Protein AF-K2AW80-F1 (afdb_monomer)

Secondary structure (DSSP, 8-state):
-HHHHHHHHHHHHHHHHHHHHHHHHHHHHTGGG-TTHHHHHHHHHHHHHHHHHHHHHHHHHHHHHHHHHHHHHHHHHHHHHH-

Sequence (83 aa):
MFLVLIWIYTIIMAIVWGFFLVAKIHFYKFRDYSLYIAPVTKFMTIFLLLLTIFWYYQIYQYSTSSWDNNTTTIQDSAIKEIY

Foldseek 3Di:
DLVVVVVVLVVVLVVVVVVLVVVLVVLVVCCVVDVVSVVVSVVVVVVSVVVSVVVVVVSVVVVVVVVVVVVVVVVVVVVVVVD

Organism: NCBI:txid1234023

Structure (mmCIF, N/CA/C/O backbone):
data_AF-K2AW80-F1
#
_entry.id   AF-K2AW80-F1
#
loop_
_atom_site.group_PDB
_atom_site.id
_atom_site.type_symbol
_atom_site.label_atom_id
_atom_site.label_alt_id
_atom_site.label_comp_id
_atom_site.label_asym_id
_atom_site.label_entity_id
_atom_site.label_seq_id
_atom_site.pdbx_PDB_ins_code
_atom_site.Cartn_x
_atom_site.Cartn_y
_atom_site.Cartn_z
_atom_site.occupancy
_atom_site.B_iso_or_equiv
_atom_site.auth_seq_id
_atom_site.auth_comp_id
_atom_site.auth_asym_id
_atom_site.auth_atom_id
_atom_site.pdbx_PDB_model_num
ATOM 1 N N . MET A 1 1 ? 10.270 -2.583 -20.996 1.00 69.56 1 MET A N 1
ATOM 2 C CA . MET A 1 1 ? 9.728 -3.475 -19.938 1.00 69.56 1 MET A CA 1
ATOM 3 C C . MET A 1 1 ? 9.438 -2.735 -18.632 1.00 69.56 1 MET A C 1
ATOM 5 O O . MET A 1 1 ? 8.380 -2.965 -18.066 1.00 69.56 1 MET A O 1
ATOM 9 N N . PHE A 1 2 ? 10.291 -1.802 -18.194 1.00 76.19 2 PHE A N 1
ATOM 10 C CA . PHE A 1 2 ? 10.090 -1.002 -16.974 1.00 76.19 2 PHE A CA 1
ATOM 11 C C . PHE A 1 2 ? 8.726 -0.300 -16.85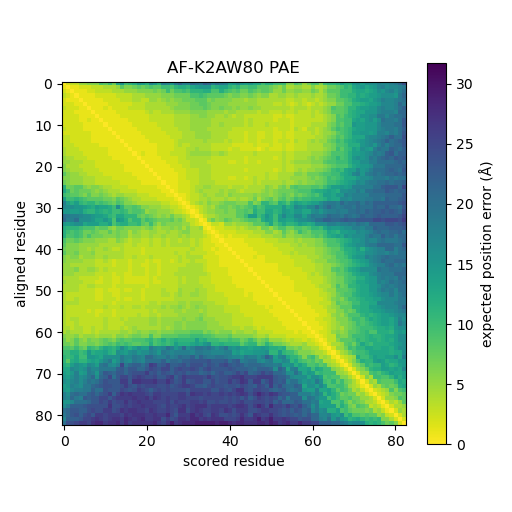2 1.00 76.19 2 PHE A C 1
ATOM 13 O O . PHE A 1 2 ? 8.028 -0.494 -15.863 1.00 76.19 2 PHE A O 1
ATOM 20 N N . LEU A 1 3 ? 8.309 0.459 -17.875 1.00 78.94 3 LEU A N 1
ATOM 21 C CA . LEU A 1 3 ? 7.026 1.175 -17.847 1.00 78.94 3 LEU A CA 1
ATOM 22 C C . LEU A 1 3 ? 5.836 0.222 -17.663 1.00 78.94 3 LEU A C 1
ATOM 24 O O . LEU A 1 3 ? 4.938 0.508 -16.880 1.00 78.94 3 LEU A O 1
ATOM 28 N N . VAL A 1 4 ? 5.856 -0.935 -18.329 1.00 85.38 4 VAL A N 1
ATOM 29 C CA . VAL A 1 4 ? 4.793 -1.948 -18.215 1.00 85.38 4 VAL A CA 1
ATOM 30 C C . VAL A 1 4 ? 4.722 -2.513 -16.792 1.00 85.38 4 VAL A C 1
ATOM 32 O O . VAL A 1 4 ? 3.630 -2.633 -16.242 1.00 85.38 4 VAL A O 1
ATOM 35 N N . LEU A 1 5 ? 5.874 -2.801 -16.174 1.00 83.81 5 LEU A N 1
ATOM 36 C CA . LEU A 1 5 ? 5.955 -3.281 -14.789 1.00 83.81 5 LEU A CA 1
ATOM 37 C C . LEU A 1 5 ? 5.452 -2.240 -13.783 1.00 83.81 5 LEU A C 1
ATOM 39 O O . LEU A 1 5 ? 4.732 -2.596 -12.855 1.00 83.81 5 LEU A O 1
ATOM 43 N N . ILE A 1 6 ? 5.770 -0.957 -13.986 1.00 89.00 6 ILE A N 1
ATOM 44 C CA . ILE A 1 6 ? 5.218 0.127 -13.164 1.00 89.00 6 ILE A CA 1
ATOM 45 C C . ILE A 1 6 ? 3.697 0.168 -13.279 1.00 89.00 6 ILE A C 1
ATOM 47 O O . ILE A 1 6 ? 3.021 0.132 -12.259 1.00 89.00 6 ILE A O 1
ATOM 51 N N . TRP A 1 7 ? 3.143 0.191 -14.494 1.00 89.00 7 TRP A N 1
ATOM 52 C CA . TRP A 1 7 ? 1.695 0.298 -14.688 1.00 89.00 7 TRP A CA 1
ATOM 53 C C . TRP A 1 7 ? 0.929 -0.889 -14.099 1.00 89.00 7 TRP A C 1
ATOM 55 O O . TRP A 1 7 ? -0.086 -0.683 -13.430 1.00 89.00 7 TRP A O 1
ATOM 65 N N . ILE A 1 8 ? 1.423 -2.118 -14.294 1.00 91.25 8 ILE A N 1
ATOM 66 C CA . ILE A 1 8 ? 0.782 -3.317 -13.737 1.00 91.25 8 ILE A CA 1
ATOM 67 C C . ILE A 1 8 ? 0.778 -3.267 -12.205 1.00 91.25 8 ILE A C 1
ATOM 69 O O . ILE A 1 8 ? -0.241 -3.541 -11.570 1.00 91.25 8 ILE A O 1
ATOM 73 N N . TYR A 1 9 ? 1.897 -2.847 -11.611 1.00 90.31 9 TYR A N 1
ATOM 74 C CA . TYR A 1 9 ? 2.041 -2.732 -10.169 1.00 90.31 9 TYR A CA 1
ATOM 75 C C . TYR A 1 9 ? 1.130 -1.638 -9.597 1.00 90.31 9 TYR A C 1
ATOM 77 O O . TYR A 1 9 ? 0.432 -1.876 -8.611 1.00 90.31 9 TYR A O 1
ATOM 85 N N . THR A 1 10 ? 1.051 -0.475 -10.251 1.00 92.62 10 THR A N 1
ATOM 86 C CA . THR A 1 10 ? 0.155 0.621 -9.858 1.00 92.62 10 THR A CA 1
ATOM 87 C C . THR A 1 10 ? -1.303 0.170 -9.812 1.00 92.62 10 THR A C 1
ATOM 89 O O . THR A 1 10 ? -2.003 0.480 -8.850 1.00 92.62 10 THR A O 1
ATOM 92 N N . ILE A 1 11 ? -1.765 -0.584 -10.816 1.00 94.94 11 ILE A N 1
ATOM 93 C CA . ILE A 1 11 ? -3.148 -1.085 -10.874 1.00 94.94 11 ILE A CA 1
ATOM 94 C C . ILE A 1 11 ? -3.422 -2.062 -9.727 1.00 94.94 11 ILE A C 1
ATOM 96 O O . ILE A 1 11 ? -4.429 -1.926 -9.032 1.00 94.94 11 ILE A O 1
ATOM 100 N N . ILE A 1 12 ? -2.516 -3.014 -9.488 1.00 93.94 12 ILE A N 1
ATOM 101 C CA . ILE A 1 12 ? -2.649 -3.978 -8.387 1.00 93.94 12 ILE A CA 1
ATOM 102 C C . ILE A 1 12 ? -2.699 -3.242 -7.046 1.00 93.94 12 ILE A C 1
ATOM 104 O O . ILE A 1 12 ? -3.590 -3.497 -6.235 1.00 93.94 12 ILE A O 1
ATOM 108 N N . MET A 1 13 ? -1.801 -2.280 -6.824 1.00 92.38 13 MET A N 1
ATOM 109 C CA . MET A 1 13 ? -1.795 -1.509 -5.583 1.00 92.38 13 MET A CA 1
ATOM 110 C C . MET A 1 13 ? -3.042 -0.646 -5.429 1.00 92.38 13 MET A C 1
ATOM 112 O O . MET A 1 13 ? -3.568 -0.566 -4.324 1.00 92.38 13 MET A O 1
ATOM 116 N N . ALA A 1 14 ? -3.570 -0.057 -6.503 1.00 93.94 14 ALA A N 1
ATOM 117 C CA . ALA A 1 14 ? -4.828 0.684 -6.450 1.00 93.94 14 ALA A CA 1
ATOM 118 C C . ALA A 1 14 ? -5.996 -0.208 -5.996 1.00 93.94 14 ALA A C 1
ATOM 120 O O . ALA A 1 14 ? -6.794 0.207 -5.156 1.00 93.94 14 ALA A O 1
ATOM 121 N N . ILE A 1 15 ? -6.060 -1.453 -6.482 1.00 95.88 15 ILE A N 1
ATOM 122 C CA . ILE A 1 15 ? -7.065 -2.437 -6.054 1.00 95.88 15 ILE A CA 1
ATOM 123 C C . ILE A 1 15 ? -6.887 -2.782 -4.570 1.00 95.88 15 ILE A C 1
ATOM 125 O O . ILE A 1 15 ? -7.855 -2.738 -3.812 1.00 95.88 15 ILE A O 1
ATOM 129 N N . VAL A 1 16 ? -5.658 -3.074 -4.131 1.00 94.38 16 VAL A N 1
ATOM 130 C CA . VAL A 1 16 ? -5.351 -3.388 -2.723 1.00 94.38 16 VAL A CA 1
ATOM 131 C C . VAL A 1 16 ? -5.720 -2.221 -1.802 1.00 94.38 16 VAL A C 1
ATOM 133 O O . VAL A 1 16 ? -6.372 -2.428 -0.778 1.00 94.38 16 VAL A O 1
ATOM 136 N N . TRP A 1 17 ? -5.376 -0.988 -2.180 1.00 94.81 17 TRP A N 1
ATOM 137 C CA . TRP A 1 17 ? -5.765 0.222 -1.454 1.00 94.81 17 TRP A CA 1
ATOM 138 C C . TRP A 1 17 ? -7.283 0.420 -1.429 1.00 94.81 17 TRP A C 1
ATOM 140 O O . TRP A 1 17 ? -7.829 0.782 -0.386 1.00 94.81 17 TRP A O 1
ATOM 150 N N . GLY A 1 18 ? -7.978 0.131 -2.531 1.00 94.25 18 GLY A N 1
ATOM 151 C CA . GLY A 1 18 ? -9.439 0.149 -2.601 1.00 94.25 18 GLY A CA 1
ATOM 152 C C . GLY A 1 18 ? -10.076 -0.822 -1.605 1.00 94.25 18 GLY A C 1
ATOM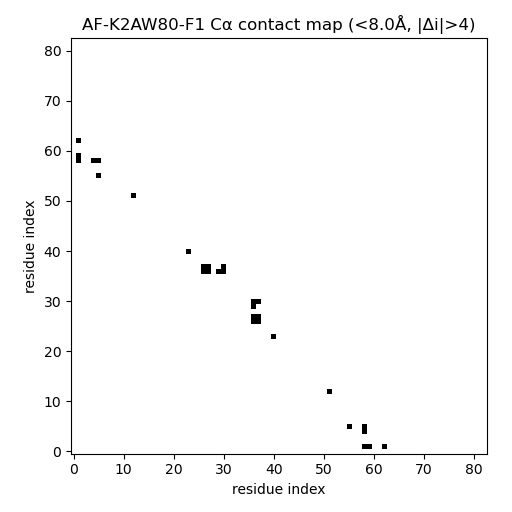 153 O O . GLY A 1 18 ? -10.892 -0.412 -0.778 1.00 94.25 18 GLY A O 1
ATOM 154 N N . PHE A 1 19 ? -9.647 -2.087 -1.607 1.00 94.38 19 PHE A N 1
ATOM 155 C CA . PHE A 1 19 ? -10.103 -3.081 -0.631 1.00 94.38 19 PHE A CA 1
ATOM 156 C C . PHE A 1 19 ? -9.782 -2.671 0.805 1.00 94.38 19 PHE A C 1
ATOM 158 O O . PHE A 1 19 ? -10.627 -2.814 1.687 1.00 94.38 19 PHE A O 1
ATOM 165 N N . PHE A 1 20 ? -8.595 -2.118 1.050 1.00 93.50 20 PHE A N 1
ATOM 166 C CA . PHE A 1 20 ? -8.202 -1.665 2.378 1.00 93.50 20 PHE A CA 1
ATOM 167 C C . PHE A 1 20 ? -9.057 -0.491 2.876 1.00 93.50 20 PHE A C 1
ATOM 169 O O . PHE A 1 20 ? -9.438 -0.462 4.046 1.00 93.50 20 PHE A O 1
ATOM 176 N N . LEU A 1 21 ? -9.424 0.456 2.006 1.00 92.69 21 LEU A N 1
ATOM 177 C CA . LEU A 1 21 ? -10.338 1.551 2.351 1.00 92.69 21 LEU A CA 1
ATOM 178 C C . LEU A 1 21 ? -11.736 1.036 2.713 1.00 92.69 21 LEU A C 1
ATOM 180 O O . LEU A 1 21 ? -12.314 1.488 3.705 1.00 92.69 21 LEU A O 1
ATOM 184 N N . VAL A 1 22 ? -12.254 0.061 1.963 1.00 93.38 22 VAL A N 1
ATOM 185 C CA . VAL A 1 22 ? -13.526 -0.603 2.285 1.00 93.38 22 VAL A CA 1
ATOM 186 C C . VAL A 1 22 ? -13.412 -1.374 3.604 1.00 93.38 22 VAL A C 1
ATOM 188 O O . VAL A 1 22 ? -14.271 -1.250 4.471 1.00 93.38 22 VAL A O 1
ATOM 191 N N . ALA A 1 23 ? -12.326 -2.107 3.840 1.00 89.12 23 ALA A N 1
ATOM 192 C CA . ALA A 1 23 ? -12.111 -2.779 5.120 1.00 89.12 23 ALA A CA 1
ATOM 193 C C . ALA A 1 23 ? -12.061 -1.771 6.282 1.00 89.12 23 ALA A C 1
ATOM 195 O O . ALA A 1 23 ? -12.708 -1.965 7.309 1.00 89.12 23 ALA A O 1
ATOM 196 N N . LYS A 1 24 ? -11.375 -0.637 6.097 1.00 88.31 24 LYS A N 1
ATOM 197 C CA . LYS A 1 24 ? -11.292 0.445 7.083 1.00 88.31 24 LYS A CA 1
ATOM 198 C C . LYS A 1 24 ? -12.661 1.046 7.404 1.00 88.31 24 LYS A C 1
ATOM 200 O O . LYS A 1 24 ? -12.929 1.280 8.582 1.00 88.31 24 LYS A O 1
ATOM 205 N N . ILE A 1 25 ? -13.530 1.285 6.412 1.00 89.88 25 ILE A N 1
ATOM 206 C CA . ILE A 1 25 ? -14.895 1.781 6.680 1.00 89.88 25 ILE A CA 1
ATOM 207 C C . ILE A 1 25 ? -15.685 0.756 7.497 1.00 89.88 25 ILE A C 1
ATOM 209 O O . ILE A 1 25 ? -16.373 1.108 8.455 1.00 89.88 25 ILE A O 1
ATOM 213 N N . HIS A 1 26 ? -15.520 -0.525 7.168 1.00 88.56 26 HIS A N 1
ATOM 214 C CA . HIS A 1 26 ? -16.213 -1.611 7.841 1.00 88.56 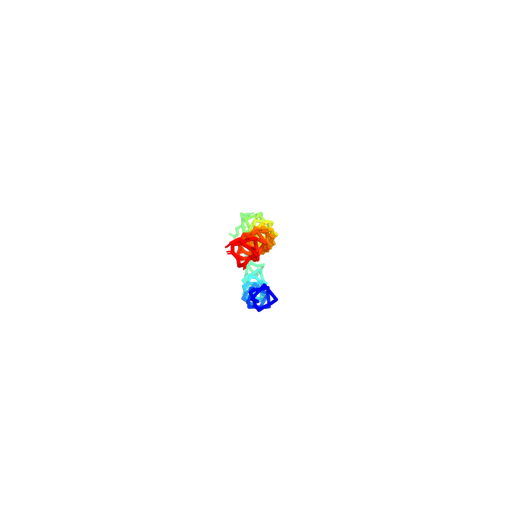26 HIS A CA 1
ATOM 215 C C . HIS A 1 26 ? -15.733 -1.786 9.288 1.00 88.56 26 HIS A C 1
ATOM 217 O O . HIS A 1 26 ? -16.545 -1.978 10.190 1.00 88.56 26 HIS A O 1
ATOM 223 N N . PHE A 1 27 ? -14.431 -1.648 9.539 1.00 86.50 27 PHE A N 1
ATOM 224 C CA . PHE A 1 27 ? -13.855 -1.652 10.884 1.00 86.50 27 PHE A CA 1
ATOM 225 C C . PHE A 1 27 ? -14.253 -0.425 11.701 1.00 86.50 27 PHE A C 1
ATOM 227 O O . PHE A 1 27 ? -14.451 -0.535 12.909 1.00 86.50 27 PHE A O 1
ATOM 234 N N . TYR A 1 28 ? -14.436 0.730 11.060 1.00 83.25 28 TYR A N 1
ATOM 235 C CA . TYR A 1 28 ? -14.895 1.936 11.744 1.00 83.25 28 TYR A CA 1
ATOM 236 C C . TYR A 1 28 ? -16.299 1.768 12.339 1.00 83.25 28 TYR A C 1
ATOM 238 O O . TYR A 1 28 ? -16.552 2.256 13.438 1.00 83.25 28 TYR A O 1
ATOM 246 N N . LYS A 1 29 ? -17.181 1.002 11.678 1.00 83.88 29 LYS A N 1
ATOM 247 C CA . LYS A 1 29 ? -18.501 0.624 12.218 1.00 83.88 29 LYS A CA 1
ATOM 248 C C . LYS A 1 29 ? -18.401 -0.167 13.528 1.00 83.88 29 LYS A C 1
ATOM 250 O O . LYS A 1 29 ? -19.304 -0.090 14.353 1.00 83.88 29 LYS A O 1
ATOM 255 N N . PHE A 1 30 ? -17.307 -0.902 13.731 1.00 83.31 30 PHE A N 1
ATOM 256 C CA . PHE A 1 30 ? -17.072 -1.712 14.928 1.00 83.31 30 PHE A CA 1
ATOM 257 C C . PHE A 1 30 ? -16.107 -1.071 15.929 1.00 83.31 30 PHE A C 1
ATOM 259 O O . PHE A 1 30 ? -15.664 -1.732 16.865 1.00 83.31 30 PHE A O 1
ATOM 266 N N . ARG A 1 31 ? -15.776 0.213 1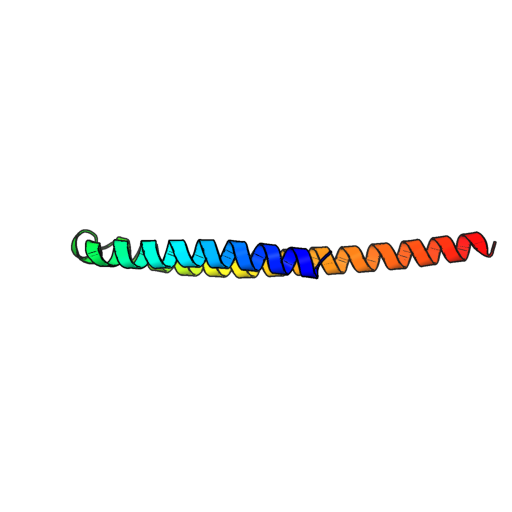5.761 1.00 79.06 31 ARG A N 1
ATOM 267 C CA . ARG A 1 31 ? -14.792 0.898 16.608 1.00 79.06 31 ARG A CA 1
ATOM 268 C C . ARG A 1 31 ? -15.150 0.854 18.095 1.00 79.06 31 ARG A C 1
ATOM 270 O O . ARG A 1 31 ? -14.251 0.738 18.919 1.00 79.06 31 ARG A O 1
ATOM 277 N N . ASP A 1 32 ? -16.436 0.892 18.420 1.00 82.62 32 ASP A N 1
ATOM 278 C CA . ASP A 1 32 ? -16.904 0.913 19.810 1.00 82.62 32 ASP A CA 1
ATOM 279 C C . ASP A 1 32 ? -16.874 -0.482 20.468 1.00 82.62 32 ASP A C 1
ATOM 281 O O . ASP A 1 32 ? -16.982 -0.595 21.685 1.00 82.62 32 ASP A O 1
ATOM 285 N N . TYR A 1 33 ? -16.662 -1.546 19.681 1.00 80.81 33 TYR A N 1
ATOM 286 C CA . TYR A 1 33 ? -16.573 -2.927 20.168 1.00 80.81 33 TYR A CA 1
ATOM 287 C C . TYR A 1 33 ? -15.143 -3.354 20.521 1.00 80.81 33 TYR A C 1
ATOM 289 O O . TYR A 1 33 ? -14.955 -4.366 21.191 1.00 80.81 33 TYR A O 1
ATOM 297 N N . SER A 1 34 ? -14.117 -2.623 20.071 1.00 77.12 34 SER A N 1
ATOM 298 C CA . SER A 1 34 ? -12.729 -2.928 20.424 1.00 77.12 34 SER A CA 1
ATOM 299 C C . SER A 1 34 ? -11.822 -1.708 20.313 1.00 77.12 34 SER A C 1
ATOM 301 O O . SER A 1 34 ? -11.642 -1.120 19.244 1.00 77.12 34 SER A O 1
ATOM 303 N N . LEU A 1 35 ? -11.160 -1.402 21.431 1.00 78.56 35 LEU A N 1
ATOM 304 C CA . LEU A 1 35 ? -10.180 -0.322 21.568 1.00 78.56 35 LEU A CA 1
ATOM 305 C C . LEU A 1 35 ? -8.971 -0.489 20.630 1.00 78.56 35 LEU A C 1
ATOM 307 O O . LEU A 1 35 ? -8.310 0.492 20.290 1.00 78.56 35 LEU A O 1
ATOM 311 N N . TYR A 1 36 ? -8.689 -1.718 20.183 1.00 85.06 36 TYR A N 1
ATOM 312 C CA . TYR A 1 36 ? -7.511 -2.039 19.375 1.00 85.06 36 TYR A CA 1
ATOM 313 C C . TYR A 1 36 ? -7.745 -1.931 17.865 1.00 85.06 36 TYR A C 1
ATOM 315 O O . TYR A 1 36 ? -6.783 -1.814 17.108 1.00 85.06 36 TYR A O 1
ATOM 323 N N . ILE A 1 37 ? -8.999 -1.900 17.402 1.00 84.50 37 ILE A N 1
ATOM 324 C CA . ILE A 1 37 ? -9.306 -1.832 15.964 1.00 84.50 37 ILE A CA 1
ATOM 325 C C . ILE A 1 37 ? -8.731 -0.553 15.347 1.00 84.50 37 ILE A C 1
ATOM 327 O O . ILE A 1 37 ? -8.069 -0.598 14.309 1.00 84.50 37 ILE A O 1
ATOM 331 N N . ALA A 1 38 ? -8.925 0.595 15.996 1.00 83.94 38 ALA A N 1
ATOM 332 C CA . ALA A 1 38 ? -8.433 1.875 15.496 1.00 83.94 38 ALA A CA 1
ATOM 333 C C . ALA A 1 38 ? -6.891 1.944 15.373 1.00 83.94 38 ALA A C 1
ATOM 335 O O . ALA A 1 38 ? -6.416 2.296 14.286 1.00 83.94 38 ALA A O 1
ATOM 336 N N . PRO A 1 39 ? -6.086 1.623 16.410 1.00 88.75 39 PRO A N 1
ATOM 337 C CA . PRO A 1 39 ? -4.628 1.654 16.294 1.00 88.75 39 PRO A CA 1
ATOM 338 C C . PRO A 1 39 ? -4.084 0.598 15.323 1.00 88.75 39 PRO A C 1
ATOM 340 O O . PRO A 1 39 ? -3.198 0.924 14.535 1.00 88.75 39 PRO A O 1
ATOM 343 N N . VAL A 1 40 ? -4.644 -0.617 15.292 1.00 89.19 40 VAL A N 1
ATOM 344 C CA . VAL A 1 40 ? -4.208 -1.669 14.354 1.00 89.19 40 VAL A CA 1
ATOM 345 C C . VAL A 1 40 ? -4.467 -1.259 12.907 1.00 89.19 40 VAL A C 1
ATOM 347 O O . VAL A 1 40 ? -3.581 -1.381 12.065 1.00 89.19 40 VAL A O 1
ATOM 350 N N . THR A 1 41 ? -5.639 -0.693 12.609 1.00 89.50 41 THR A N 1
ATOM 351 C CA . THR A 1 41 ? -5.958 -0.238 11.246 1.00 89.50 41 THR A CA 1
ATOM 352 C C . THR A 1 41 ? -5.043 0.917 10.815 1.00 89.50 41 THR A C 1
ATOM 354 O O . THR A 1 41 ? -4.616 0.972 9.661 1.00 89.50 41 THR A O 1
ATOM 357 N N . LYS A 1 42 ? -4.676 1.825 11.734 1.00 89.06 42 LYS A N 1
ATOM 358 C CA . LYS A 1 42 ? -3.682 2.883 11.466 1.00 89.06 42 LYS A CA 1
ATOM 359 C C . LYS A 1 42 ? -2.297 2.305 11.183 1.00 89.06 42 LYS A C 1
ATOM 361 O O . LYS A 1 42 ? -1.681 2.697 10.196 1.00 89.06 42 LYS A O 1
ATOM 366 N N . PHE A 1 43 ? -1.838 1.360 12.002 1.00 93.12 43 PHE A N 1
ATOM 367 C CA . PHE A 1 43 ? -0.558 0.686 11.794 1.00 93.12 43 PHE A CA 1
ATOM 368 C C . PHE A 1 43 ? -0.526 -0.044 10.447 1.00 93.12 43 PHE A C 1
ATOM 370 O O . PHE A 1 43 ? 0.411 0.13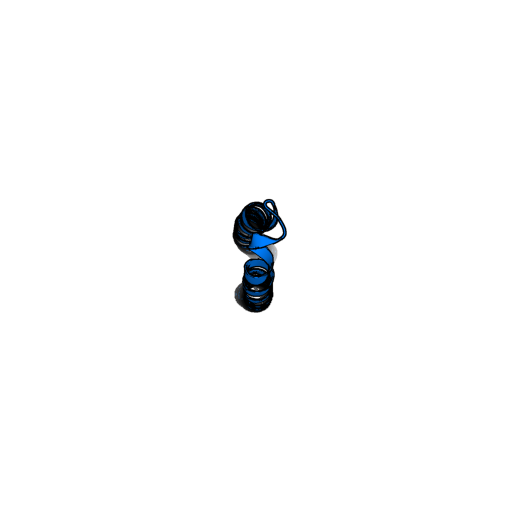9 9.678 1.00 93.12 43 PHE A O 1
ATOM 377 N N . MET A 1 44 ? -1.594 -0.771 10.105 1.00 91.94 44 MET A N 1
ATOM 378 C CA . MET A 1 44 ? -1.725 -1.433 8.804 1.00 91.94 44 MET A CA 1
ATOM 379 C C . MET A 1 44 ? -1.713 -0.450 7.635 1.00 91.94 44 MET A C 1
ATOM 381 O O . MET A 1 44 ? -1.092 -0.735 6.619 1.00 91.94 44 MET A O 1
ATOM 385 N N . THR A 1 45 ? -2.324 0.729 7.787 1.00 92.31 45 THR A N 1
ATOM 386 C CA . THR A 1 45 ? -2.267 1.779 6.755 1.00 92.31 45 THR A CA 1
ATOM 387 C C . THR A 1 45 ? -0.824 2.232 6.508 1.00 92.31 45 THR A C 1
ATOM 389 O O . THR A 1 45 ? -0.394 2.338 5.362 1.00 92.31 45 THR A O 1
ATOM 392 N N . ILE A 1 46 ? -0.070 2.491 7.582 1.00 94.44 46 ILE A N 1
ATOM 393 C CA . ILE A 1 46 ? 1.333 2.925 7.502 1.00 94.44 46 ILE A CA 1
ATOM 394 C C . ILE A 1 46 ? 2.196 1.815 6.901 1.00 94.44 46 ILE A C 1
ATOM 396 O O . ILE A 1 46 ? 3.000 2.072 6.010 1.00 94.44 46 ILE A O 1
ATOM 400 N N . PHE A 1 47 ? 1.999 0.578 7.352 1.00 94.31 47 PHE A N 1
ATOM 401 C CA . PHE A 1 47 ? 2.718 -0.583 6.846 1.00 94.31 47 PHE A CA 1
ATOM 402 C C . PHE A 1 47 ? 2.478 -0.788 5.346 1.00 94.31 47 PHE A C 1
ATOM 404 O O . PHE A 1 47 ? 3.431 -0.944 4.586 1.00 94.31 47 PHE A O 1
ATOM 411 N N . LEU A 1 48 ? 1.220 -0.707 4.900 1.00 93.94 48 LEU A N 1
ATOM 412 C CA . LEU A 1 48 ? 0.861 -0.824 3.488 1.00 93.94 48 LEU A CA 1
ATOM 413 C C . LEU A 1 48 ? 1.501 0.291 2.649 1.00 93.94 48 LEU A C 1
ATOM 415 O O . LEU A 1 48 ? 1.996 0.038 1.553 1.00 93.94 48 LEU A O 1
ATOM 419 N N . LEU A 1 49 ? 1.549 1.516 3.173 1.00 94.38 49 LEU A N 1
ATOM 420 C CA . LEU A 1 49 ? 2.198 2.649 2.514 1.00 94.38 49 LEU A CA 1
ATOM 421 C C . LEU A 1 49 ? 3.709 2.441 2.360 1.00 94.38 49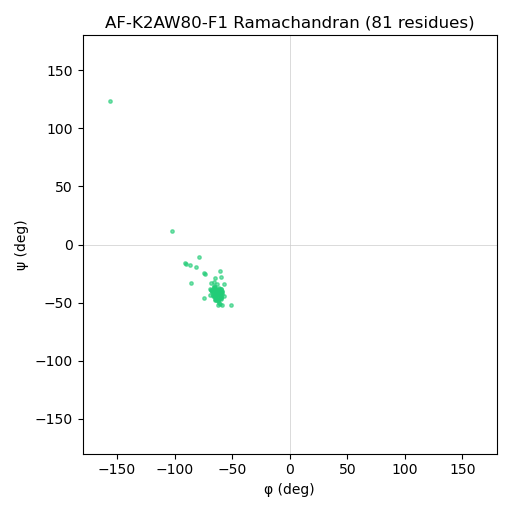 LEU A C 1
ATOM 423 O O . LEU A 1 49 ? 4.235 2.616 1.262 1.00 94.38 49 LEU A O 1
ATOM 427 N N . LEU A 1 50 ? 4.392 1.998 3.417 1.00 95.50 50 LEU A N 1
ATOM 428 C CA . LEU A 1 50 ? 5.818 1.666 3.356 1.00 95.50 50 LEU A CA 1
ATOM 429 C C . LEU A 1 50 ? 6.091 0.542 2.357 1.00 95.50 50 LEU A C 1
ATOM 431 O O . LEU A 1 50 ? 7.001 0.660 1.538 1.00 95.50 50 LEU A O 1
ATOM 435 N N . LEU A 1 51 ? 5.265 -0.507 2.369 1.00 92.31 51 LEU A N 1
ATOM 436 C CA . LEU A 1 51 ? 5.360 -1.605 1.413 1.00 92.31 51 LEU A CA 1
ATOM 437 C C . LEU A 1 51 ? 5.180 -1.103 -0.027 1.00 92.31 51 LEU A C 1
ATOM 439 O O . LEU A 1 51 ? 5.899 -1.537 -0.924 1.00 92.31 51 LEU A O 1
ATOM 443 N N . THR A 1 52 ? 4.274 -0.140 -0.233 1.00 93.50 52 THR A N 1
ATOM 444 C CA . THR A 1 52 ? 4.026 0.457 -1.549 1.00 93.50 52 THR A CA 1
ATOM 445 C C . THR A 1 52 ? 5.270 1.160 -2.086 1.00 93.50 52 THR A C 1
ATOM 447 O O . THR A 1 52 ? 5.663 0.932 -3.231 1.00 93.50 52 THR A O 1
ATOM 450 N N . ILE A 1 53 ? 5.903 1.988 -1.252 1.00 94.06 53 ILE A N 1
ATOM 451 C CA . ILE A 1 53 ? 7.120 2.739 -1.590 1.00 94.06 53 ILE A CA 1
ATOM 452 C C . ILE A 1 53 ? 8.295 1.788 -1.831 1.00 94.06 53 ILE A C 1
ATOM 454 O O . ILE A 1 53 ? 9.030 1.943 -2.805 1.00 94.06 53 ILE A O 1
ATOM 458 N N . PHE A 1 54 ? 8.453 0.783 -0.969 1.00 93.56 54 PHE A N 1
ATOM 459 C CA . PHE A 1 54 ? 9.540 -0.187 -1.052 1.00 93.56 54 PHE A CA 1
ATOM 460 C C . PHE A 1 54 ? 9.537 -0.952 -2.380 1.00 93.56 54 PHE A C 1
ATOM 462 O O . PHE A 1 54 ? 10.576 -1.107 -3.017 1.00 93.56 54 PHE A O 1
ATOM 469 N N . TRP A 1 55 ? 8.365 -1.371 -2.847 1.00 89.31 55 TRP A N 1
ATOM 470 C CA . TRP A 1 55 ? 8.233 -2.048 -4.136 1.00 89.31 55 TRP A CA 1
ATOM 471 C C . TRP A 1 55 ? 8.518 -1.136 -5.331 1.00 89.31 55 TRP A C 1
ATOM 473 O O . TRP A 1 55 ? 9.193 -1.567 -6.264 1.00 89.31 55 TRP A O 1
ATOM 483 N N . TYR A 1 56 ? 8.083 0.129 -5.300 1.00 89.56 56 TYR A N 1
ATOM 484 C CA . TYR A 1 56 ? 8.472 1.095 -6.336 1.00 89.56 56 TYR A CA 1
ATOM 485 C C . TYR A 1 56 ? 9.990 1.272 -6.400 1.00 89.56 56 TYR A C 1
ATOM 487 O O . TYR A 1 56 ? 10.562 1.292 -7.489 1.00 89.56 56 TYR A O 1
ATOM 495 N N . TYR A 1 57 ? 10.644 1.348 -5.239 1.00 90.56 57 TYR A N 1
ATOM 496 C CA . TYR A 1 57 ? 12.098 1.425 -5.158 1.00 90.56 57 TYR A CA 1
ATOM 497 C C . TYR A 1 57 ? 12.776 0.185 -5.759 1.00 90.56 57 TYR A C 1
ATOM 499 O O . TYR A 1 57 ? 13.726 0.322 -6.527 1.00 90.56 57 TYR A O 1
ATOM 507 N N . GLN A 1 58 ? 12.265 -1.020 -5.485 1.00 88.25 58 GLN A N 1
ATOM 508 C CA . GLN A 1 58 ? 12.787 -2.236 -6.113 1.00 88.25 58 GLN A CA 1
ATOM 509 C C . GLN A 1 58 ? 12.622 -2.224 -7.633 1.00 88.25 58 GLN A C 1
ATOM 511 O O . GLN A 1 58 ? 13.582 -2.496 -8.347 1.00 88.25 58 GLN A O 1
ATOM 516 N N . ILE A 1 59 ? 11.434 -1.876 -8.141 1.00 87.38 59 ILE A N 1
ATOM 517 C CA . ILE A 1 59 ? 11.173 -1.812 -9.588 1.00 87.38 59 ILE A CA 1
ATOM 518 C C . ILE A 1 59 ? 12.135 -0.823 -10.266 1.00 87.38 59 ILE A C 1
ATOM 520 O O . ILE A 1 59 ? 12.658 -1.113 -11.342 1.00 87.38 59 ILE A O 1
ATOM 524 N N . TYR A 1 60 ? 12.414 0.313 -9.621 1.00 86.38 60 TYR A N 1
ATOM 525 C CA . TYR A 1 60 ? 13.409 1.278 -10.085 1.00 86.38 60 TYR A CA 1
ATOM 526 C C . TYR A 1 60 ? 14.821 0.677 -10.144 1.00 86.38 60 TYR A C 1
ATOM 528 O O . TYR A 1 60 ? 15.465 0.735 -11.190 1.00 86.38 60 TYR A O 1
ATOM 536 N N . GLN A 1 61 ? 15.281 0.034 -9.066 1.00 85.69 61 GLN A N 1
ATOM 537 C CA . GLN A 1 61 ? 16.617 -0.568 -9.011 1.00 85.69 61 GLN A CA 1
ATOM 538 C C . GLN A 1 61 ? 16.811 -1.686 -10.042 1.00 85.69 61 GLN A C 1
ATOM 540 O O . GLN A 1 61 ? 17.833 -1.723 -10.728 1.00 85.69 61 GLN A O 1
ATOM 545 N N . TYR A 1 62 ? 15.815 -2.562 -10.209 1.00 81.88 62 TYR A N 1
ATOM 546 C CA . TYR A 1 62 ? 15.842 -3.600 -11.243 1.00 81.88 62 TYR A CA 1
ATOM 547 C C . TYR A 1 62 ? 15.956 -3.006 -12.650 1.00 81.88 62 TYR A C 1
ATOM 549 O O . TYR A 1 62 ? 16.673 -3.546 -13.493 1.00 81.88 62 TYR A O 1
ATOM 557 N N . SER A 1 63 ? 15.285 -1.883 -12.911 1.00 78.38 63 SER A N 1
ATOM 558 C CA . SER A 1 63 ? 15.362 -1.215 -14.209 1.00 78.38 63 SER A CA 1
ATOM 559 C C . SER A 1 63 ? 16.721 -0.581 -14.478 1.00 78.38 63 SER A C 1
ATOM 561 O O . SER A 1 63 ? 17.221 -0.704 -15.592 1.00 78.38 63 SER A O 1
ATOM 563 N N . THR A 1 64 ? 17.309 0.091 -13.489 1.00 74.62 64 THR A N 1
ATOM 564 C CA . THR A 1 64 ? 18.635 0.712 -13.625 1.00 74.62 64 THR A CA 1
ATOM 565 C C . THR A 1 64 ? 19.712 -0.346 -13.836 1.00 74.62 64 THR A C 1
ATOM 567 O O . THR A 1 64 ? 20.462 -0.267 -14.803 1.00 74.62 64 THR A O 1
ATOM 570 N N . SER A 1 65 ? 19.725 -1.404 -13.018 1.00 70.94 65 SER A N 1
ATOM 571 C CA . SER A 1 65 ? 20.695 -2.494 -13.177 1.00 70.94 65 SER A CA 1
ATOM 572 C C . SER A 1 65 ? 20.560 -3.201 -14.531 1.00 70.94 65 SER A C 1
ATOM 574 O O . S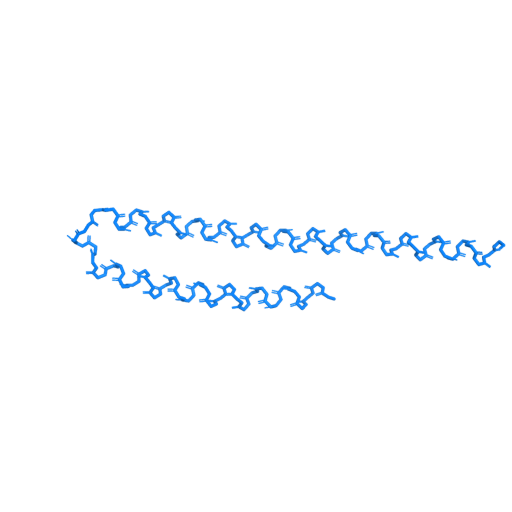ER A 1 65 ? 21.560 -3.526 -15.164 1.00 70.94 65 SER A O 1
ATOM 576 N N . SER A 1 66 ? 19.333 -3.388 -15.031 1.00 62.56 66 SER A N 1
ATOM 577 C CA . SER A 1 66 ? 19.115 -3.950 -16.369 1.00 62.56 66 SER A CA 1
ATOM 578 C C . SER A 1 66 ? 19.640 -3.058 -17.498 1.00 62.56 66 SER A C 1
ATOM 580 O O . SER A 1 66 ? 19.956 -3.587 -18.562 1.00 62.56 66 SER A O 1
ATOM 582 N N . TRP A 1 67 ? 19.685 -1.737 -17.316 1.00 58.66 67 TRP A N 1
ATOM 583 C CA . TRP A 1 67 ? 20.173 -0.803 -18.331 1.00 58.66 67 TRP A CA 1
ATOM 584 C C . TRP A 1 67 ? 21.701 -0.854 -18.451 1.00 58.66 67 TRP A C 1
ATOM 586 O O . TRP A 1 67 ? 22.220 -0.996 -19.558 1.00 58.66 67 TRP A O 1
ATOM 596 N N . ASP A 1 68 ? 22.409 -0.843 -17.319 1.00 61.22 68 ASP A N 1
ATOM 597 C CA . ASP A 1 68 ? 23.882 -0.855 -17.267 1.00 61.22 68 ASP A CA 1
ATOM 598 C C . ASP A 1 68 ? 24.489 -2.166 -17.801 1.00 61.22 68 ASP A C 1
ATOM 600 O O . ASP A 1 68 ? 25.551 -2.188 -18.430 1.00 61.22 68 ASP A O 1
ATOM 604 N N . ASN A 1 69 ? 23.782 -3.280 -17.616 1.00 59.62 69 ASN A N 1
ATOM 605 C CA . ASN A 1 69 ? 24.231 -4.585 -18.101 1.00 59.62 69 ASN A CA 1
ATOM 606 C C . ASN A 1 69 ? 24.096 -4.729 -19.626 1.00 59.62 69 ASN A C 1
ATOM 608 O O . ASN A 1 69 ? 24.817 -5.519 -20.228 1.00 59.62 69 ASN A O 1
ATOM 612 N N . ASN A 1 70 ? 23.177 -3.984 -20.253 1.00 58.78 70 ASN A N 1
ATOM 613 C CA . ASN A 1 70 ? 22.913 -4.063 -21.693 1.00 58.78 70 ASN A CA 1
ATOM 614 C C . ASN A 1 70 ? 23.857 -3.155 -22.499 1.00 58.78 70 ASN A C 1
ATOM 616 O O . ASN A 1 70 ? 24.241 -3.481 -23.619 1.00 58.78 70 ASN A O 1
ATOM 620 N N . THR A 1 71 ? 24.257 -2.011 -21.938 1.00 57.69 71 THR A N 1
ATOM 621 C CA . THR A 1 71 ? 25.214 -1.093 -22.579 1.00 57.69 71 THR A CA 1
ATOM 622 C C . THR A 1 71 ? 26.619 -1.688 -22.640 1.00 57.69 71 THR A C 1
ATOM 624 O O . THR A 1 71 ? 27.294 -1.560 -23.660 1.00 57.69 71 THR A O 1
ATOM 627 N N . THR A 1 72 ? 27.028 -2.408 -21.596 1.00 58.56 72 THR A N 1
ATOM 628 C CA . THR A 1 72 ? 28.316 -3.117 -21.539 1.00 58.56 72 THR A CA 1
ATOM 629 C C . THR A 1 72 ? 28.398 -4.269 -22.546 1.00 58.56 72 THR A C 1
ATOM 631 O O . THR A 1 72 ? 29.397 -4.387 -23.251 1.00 58.56 72 THR A O 1
ATOM 634 N N . THR A 1 73 ? 27.329 -5.055 -22.726 1.00 57.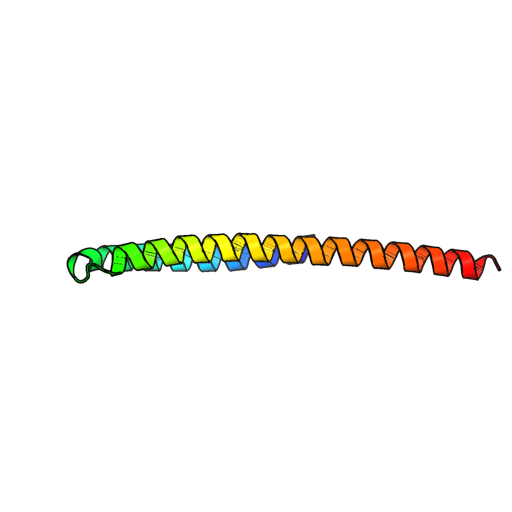56 73 THR A N 1
ATOM 635 C CA . THR A 1 73 ? 27.308 -6.141 -23.731 1.00 57.56 73 THR A CA 1
ATOM 636 C C . THR A 1 73 ? 27.376 -5.628 -25.169 1.00 57.56 73 THR A C 1
ATOM 638 O O . THR A 1 73 ? 28.016 -6.256 -26.015 1.00 57.56 73 THR A O 1
ATOM 641 N N . ILE A 1 74 ? 26.734 -4.493 -25.468 1.00 59.03 74 ILE A N 1
ATOM 642 C CA . ILE A 1 74 ? 26.797 -3.872 -26.802 1.00 59.03 74 ILE A CA 1
ATOM 643 C C . ILE A 1 74 ? 28.211 -3.351 -27.080 1.00 59.03 74 ILE A C 1
ATOM 645 O O . ILE A 1 74 ? 28.719 -3.526 -28.185 1.00 59.03 74 ILE A O 1
ATOM 649 N N . GLN A 1 75 ? 28.865 -2.755 -26.081 1.00 59.28 75 GLN A N 1
ATOM 650 C CA . GLN A 1 75 ? 30.224 -2.239 -26.226 1.00 59.28 75 GLN A CA 1
ATOM 651 C C . GLN A 1 75 ? 31.245 -3.369 -26.435 1.00 59.28 75 GLN A C 1
ATOM 653 O O . GLN A 1 75 ? 32.056 -3.284 -27.354 1.00 59.28 75 GLN A O 1
ATOM 658 N N . ASP A 1 76 ? 31.150 -4.459 -25.670 1.00 57.44 76 ASP A N 1
ATOM 659 C CA . ASP A 1 76 ? 32.014 -5.635 -25.846 1.00 57.44 76 ASP A CA 1
ATOM 660 C C . ASP A 1 76 ? 31.787 -6.335 -27.194 1.00 57.44 76 ASP A C 1
ATOM 662 O O . ASP A 1 76 ? 32.741 -6.784 -27.832 1.00 57.44 76 ASP A O 1
ATOM 666 N N . SER A 1 77 ? 30.539 -6.394 -27.670 1.00 59.53 77 SER A N 1
ATOM 667 C CA . SER A 1 77 ? 30.225 -6.963 -28.989 1.00 59.53 77 SER A CA 1
ATOM 668 C C . SER A 1 77 ? 30.782 -6.099 -30.124 1.00 59.53 77 SER A C 1
ATOM 670 O O . SER A 1 77 ? 31.367 -6.632 -31.063 1.00 59.53 77 SER A O 1
ATOM 672 N N . ALA A 1 78 ? 30.684 -4.771 -30.008 1.00 59.06 78 ALA A N 1
ATOM 673 C CA . ALA A 1 78 ? 31.252 -3.843 -30.984 1.00 59.06 78 ALA A CA 1
ATOM 674 C C . ALA A 1 78 ? 32.789 -3.898 -31.020 1.00 59.06 78 ALA A C 1
ATOM 676 O O . ALA A 1 78 ? 33.380 -3.835 -32.093 1.00 59.06 78 ALA A O 1
ATOM 677 N N . ILE A 1 79 ? 33.454 -4.062 -29.871 1.00 59.03 79 ILE A N 1
ATOM 678 C CA . ILE A 1 79 ? 34.918 -4.217 -29.809 1.00 59.03 79 ILE A CA 1
ATOM 679 C C . ILE A 1 79 ? 35.360 -5.529 -30.474 1.00 59.03 79 ILE A C 1
ATOM 681 O O . ILE A 1 79 ? 36.399 -5.563 -31.130 1.00 59.03 79 ILE A O 1
ATOM 685 N N . LYS A 1 80 ? 34.564 -6.595 -30.345 1.00 56.81 80 LYS A N 1
ATOM 686 C CA . LYS A 1 80 ? 34.871 -7.914 -30.911 1.00 56.81 80 LYS A CA 1
ATOM 687 C C . LYS A 1 80 ? 34.678 -8.002 -32.430 1.00 56.81 80 LYS A C 1
ATOM 689 O O . LYS A 1 80 ? 35.299 -8.852 -33.047 1.00 56.81 80 LYS A O 1
ATOM 694 N N . GLU A 1 81 ? 33.837 -7.163 -33.031 1.00 56.06 81 GLU A N 1
ATOM 695 C CA . GLU A 1 81 ? 33.682 -7.105 -34.497 1.00 56.06 81 GLU A CA 1
ATOM 696 C C . GLU A 1 81 ? 34.774 -6.276 -35.193 1.00 56.06 81 GLU A C 1
ATOM 698 O O . GLU A 1 81 ? 34.982 -6.420 -36.396 1.00 56.06 81 GLU A O 1
ATOM 703 N N . ILE A 1 82 ? 35.470 -5.405 -34.456 1.00 56.94 82 ILE A N 1
ATOM 704 C CA . ILE A 1 82 ? 36.528 -4.537 -34.998 1.00 56.94 82 ILE A CA 1
ATOM 705 C C . ILE A 1 82 ? 37.904 -5.240 -35.001 1.00 56.94 82 ILE A C 1
ATOM 707 O O . ILE A 1 82 ? 38.802 -4.796 -35.719 1.00 56.94 82 ILE A O 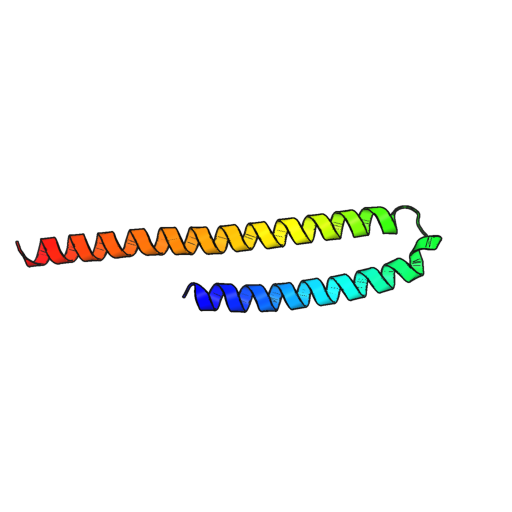1
ATOM 711 N N . TYR A 1 83 ? 38.070 -6.324 -34.232 1.00 45.53 83 TYR A N 1
ATOM 712 C CA . TYR A 1 83 ? 39.309 -7.110 -34.129 1.00 45.53 83 TYR A CA 1
ATOM 713 C C . TYR A 1 83 ? 39.247 -8.446 -34.872 1.00 45.53 83 TYR A C 1
ATOM 715 O O . TYR A 1 83 ? 38.255 -9.185 -34.692 1.00 45.53 83 TYR A O 1
#

Solvent-accessible surface area (backbone atoms only — not comparable to full-atom values): 4652 Å² total; per-residue (Å²): 112,60,70,59,56,50,54,55,50,52,53,53,50,52,51,53,51,50,54,50,52,52,49,49,56,57,49,57,75,46,38,92,80,36,86,58,56,60,59,51,53,50,52,51,52,53,51,52,50,51,54,54,53,52,50,53,52,48,58,51,51,56,45,53,56,56,50,59,59,51,55,53,52,53,51,55,52,54,55,54,72,76,102

Mean predicted aligned error: 9.41 Å

pLDDT: mean 81.51, std 13.67, range [45.53, 95.88]

Radius of gyration: 21.79 Å; Cα contacts (8 Å, |Δi|>4): 15; chains: 1; bounding box: 58×11×57 Å